Protein AF-D3FF09-F1 (afdb_monomer)

pLDDT: mean 79.8, std 17.47, range [39.38, 96.06]

Secondary structure (DSSP, 8-state):
-PPPTT-TTS----PPPSEETTEETTT--BHHHHHHHHHTT------HHHHHHHHHHHHHHHHS-S---

Radius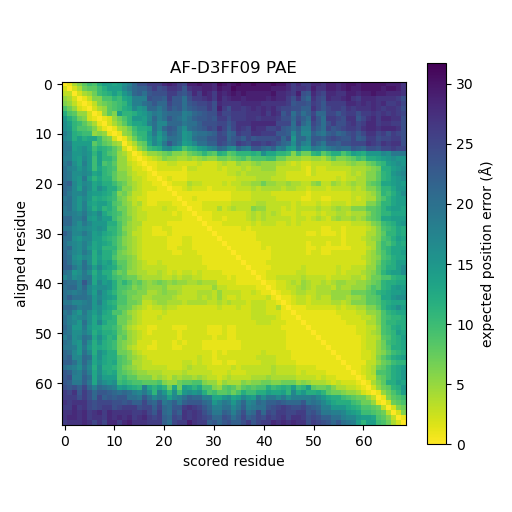 of gyration: 16.58 Å; Cα contacts (8 Å, |Δi|>4): 43; chains: 1; bounding box: 48×30×33 Å

Sequence (69 aa):
MAFDPTCPSGICGSAPPPLIGSVLTGTGMTLAQAARALEQGRELTLTDVQRRLVQRWSEEQLGAPAAAR

Solvent-accessible surface area (backbone atoms only — not comparable to full-atom values): 4553 Å² total; per-residue (Å²): 139,86,82,64,92,89,40,94,80,78,76,76,84,71,79,79,60,64,54,56,95,61,30,31,53,99,72,74,38,36,45,68,57,49,42,54,37,48,74,70,70,47,89,70,98,59,54,74,70,47,48,50,52,29,51,51,50,51,54,53,56,72,70,43,74,99,75,88,130

Structure (mmCIF, N/CA/C/O backbone):
data_AF-D3FF09-F1
#
_entry.id   AF-D3FF09-F1
#
loop_
_atom_site.group_PDB
_atom_site.id
_atom_site.type_symbol
_atom_site.label_atom_id
_atom_site.label_alt_id
_atom_site.label_comp_id
_atom_site.label_asym_id
_atom_site.label_entity_id
_atom_site.label_seq_id
_atom_site.pdbx_PDB_ins_code
_atom_site.Cartn_x
_atom_site.Cartn_y
_atom_site.Cartn_z
_atom_site.occupancy
_atom_site.B_iso_or_equiv
_atom_site.auth_seq_id
_atom_site.auth_comp_id
_atom_site.auth_asym_id
_atom_site.auth_atom_id
_atom_site.pdbx_PDB_model_num
ATOM 1 N N . MET A 1 1 ? 34.611 -1.362 -7.923 1.00 39.38 1 MET A N 1
ATOM 2 C CA . MET A 1 1 ? 33.374 -0.623 -8.256 1.00 39.38 1 MET A CA 1
ATOM 3 C C . MET A 1 1 ? 33.636 0.160 -9.528 1.00 39.38 1 MET A C 1
ATOM 5 O O . MET A 1 1 ? 34.514 1.010 -9.512 1.00 39.38 1 MET A O 1
ATOM 9 N N . ALA A 1 2 ? 32.975 -0.195 -10.630 1.00 47.72 2 ALA A N 1
ATOM 10 C CA . ALA A 1 2 ? 33.110 0.500 -11.909 1.00 47.72 2 ALA A CA 1
ATOM 11 C C . ALA A 1 2 ? 31.980 1.531 -12.043 1.00 47.72 2 ALA A C 1
ATOM 13 O O . ALA A 1 2 ? 30.821 1.199 -11.806 1.00 47.72 2 ALA A O 1
ATOM 14 N N . PHE A 1 3 ? 32.339 2.773 -12.368 1.00 50.03 3 PHE A N 1
ATOM 15 C CA . PHE A 1 3 ? 31.418 3.860 -12.691 1.00 50.03 3 PHE A CA 1
ATOM 16 C C . PHE A 1 3 ? 31.155 3.802 -14.199 1.00 50.03 3 PHE A C 1
ATOM 18 O O . PHE A 1 3 ? 32.103 3.897 -14.978 1.00 50.03 3 PHE A O 1
ATOM 25 N N . ASP A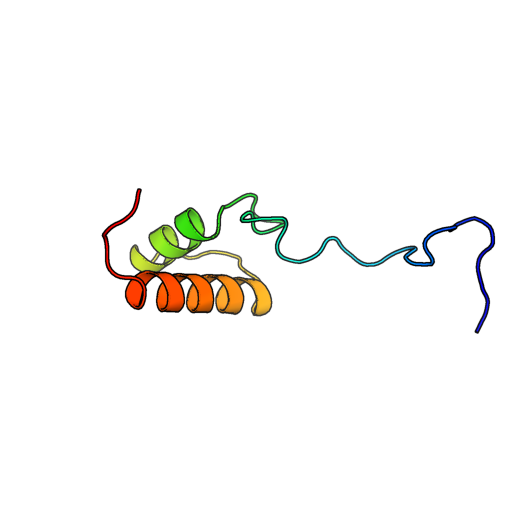 1 4 ? 29.906 3.589 -14.610 1.00 60.56 4 ASP A N 1
ATOM 26 C CA . ASP A 1 4 ? 29.545 3.588 -16.027 1.00 60.56 4 ASP A CA 1
ATOM 27 C C . ASP A 1 4 ? 29.377 5.041 -16.522 1.00 60.56 4 ASP A C 1
ATOM 29 O O . ASP A 1 4 ? 28.551 5.780 -15.977 1.00 60.56 4 ASP A O 1
ATOM 33 N N . PRO A 1 5 ? 30.145 5.484 -17.533 1.00 61.97 5 PRO A N 1
ATOM 34 C CA . PRO A 1 5 ? 30.137 6.872 -17.996 1.00 61.97 5 PRO A CA 1
ATOM 35 C C . PRO A 1 5 ? 28.870 7.259 -18.777 1.00 61.97 5 PRO A C 1
ATOM 37 O O . PRO A 1 5 ? 28.705 8.433 -19.102 1.00 61.97 5 PRO A O 1
ATOM 40 N N . THR A 1 6 ? 27.969 6.316 -19.080 1.00 63.06 6 THR A N 1
ATOM 41 C CA . THR A 1 6 ? 26.709 6.596 -19.793 1.00 63.06 6 THR A CA 1
ATOM 42 C C . THR A 1 6 ? 25.538 6.896 -18.856 1.00 63.06 6 THR A C 1
ATOM 44 O O . THR A 1 6 ? 24.455 7.254 -19.320 1.00 63.06 6 THR A O 1
ATOM 47 N N . CYS A 1 7 ? 25.755 6.825 -17.537 1.00 60.47 7 CYS A N 1
ATOM 48 C CA . CYS A 1 7 ? 24.719 7.031 -16.533 1.00 60.47 7 CYS A CA 1
ATOM 49 C C . CYS A 1 7 ? 25.060 8.176 -15.563 1.00 60.47 7 CYS A C 1
ATOM 51 O O . CYS A 1 7 ? 25.534 7.936 -14.449 1.00 60.47 7 CYS A O 1
ATOM 53 N N . PRO A 1 8 ? 24.805 9.442 -15.947 1.00 58.66 8 PRO A N 1
ATOM 54 C CA . PRO A 1 8 ? 25.230 10.613 -15.174 1.00 58.66 8 PRO A CA 1
ATOM 55 C C . PR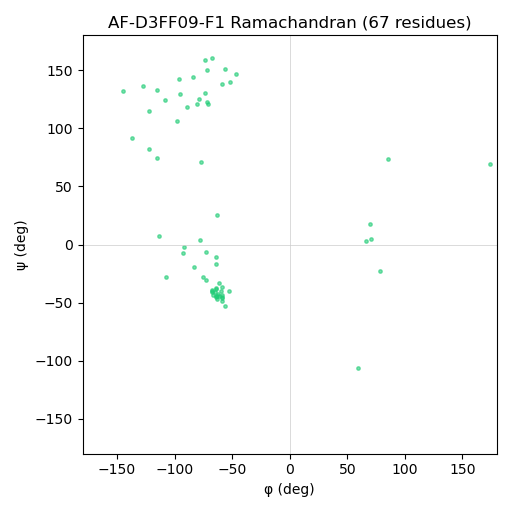O A 1 8 ? 24.576 10.720 -13.786 1.00 58.66 8 PRO A C 1
ATOM 57 O O . PRO A 1 8 ? 25.071 11.451 -12.934 1.00 58.66 8 PRO A O 1
ATOM 60 N N . SER A 1 9 ? 23.482 9.993 -13.535 1.00 64.50 9 SER A N 1
ATOM 61 C CA . SER A 1 9 ? 22.775 9.973 -12.249 1.00 64.50 9 SER A CA 1
ATOM 62 C C . SER A 1 9 ? 23.235 8.866 -11.291 1.00 64.50 9 SER A C 1
ATOM 64 O O . SER A 1 9 ? 22.765 8.831 -10.157 1.00 64.50 9 SER A O 1
ATOM 66 N N . GLY A 1 10 ? 24.101 7.936 -11.719 1.00 54.41 10 GLY A N 1
ATOM 67 C CA . GLY A 1 10 ? 24.531 6.795 -10.897 1.00 54.41 10 GLY A CA 1
ATOM 68 C C . GLY A 1 10 ? 23.428 5.777 -10.562 1.00 54.41 10 GLY A C 1
ATOM 69 O O . GLY A 1 10 ? 23.689 4.813 -9.848 1.00 54.41 10 GLY A O 1
ATOM 70 N N . ILE A 1 11 ? 22.208 5.954 -11.084 1.00 59.97 11 ILE A N 1
ATOM 71 C CA . ILE A 1 11 ? 21.082 5.026 -10.921 1.00 59.97 11 ILE A CA 1
ATOM 72 C C . ILE A 1 11 ? 20.745 4.460 -12.299 1.00 59.97 11 ILE A C 1
ATOM 74 O O . ILE A 1 11 ? 19.767 4.849 -12.936 1.00 59.97 11 ILE A O 1
ATOM 78 N N . CYS A 1 12 ? 21.585 3.548 -12.780 1.00 64.12 12 CYS A N 1
ATOM 79 C CA . CYS A 1 12 ? 21.259 2.733 -13.943 1.00 64.12 12 CYS A CA 1
ATOM 80 C C . CYS A 1 12 ? 20.752 1.375 -13.472 1.00 64.12 12 CYS A C 1
ATOM 82 O O . CYS A 1 12 ? 21.524 0.545 -13.006 1.00 64.12 12 CYS A O 1
ATOM 84 N N . GLY A 1 13 ? 19.440 1.168 -13.603 1.00 62.41 13 GLY A N 1
ATOM 85 C CA . GLY A 1 13 ? 18.809 -0.136 -13.428 1.00 62.41 13 GLY A CA 1
ATOM 86 C C . GLY A 1 13 ? 18.454 -0.478 -11.985 1.00 62.41 13 GLY A C 1
ATOM 87 O O . GLY A 1 13 ? 19.041 -1.370 -11.386 1.00 62.41 13 GLY A O 1
ATOM 88 N N . SER A 1 14 ? 17.420 0.163 -11.450 1.00 63.41 14 SER A N 1
ATOM 89 C CA . SER A 1 14 ? 16.613 -0.480 -10.415 1.00 63.41 14 SER A CA 1
ATOM 90 C C . SER A 1 14 ? 15.162 -0.405 -10.858 1.00 63.41 14 SER A C 1
ATOM 92 O O . SER A 1 14 ? 14.746 0.614 -11.413 1.00 63.41 14 SER A O 1
ATOM 94 N N . ALA A 1 15 ? 14.425 -1.506 -10.707 1.00 69.00 15 ALA A N 1
ATOM 95 C CA . ALA A 1 15 ? 13.008 -1.573 -11.045 1.00 69.00 15 ALA A CA 1
ATOM 96 C C . ALA A 1 15 ? 12.266 -0.349 -10.470 1.00 69.00 15 ALA A C 1
ATOM 98 O O . ALA A 1 15 ? 12.664 0.151 -9.410 1.00 69.00 15 ALA A O 1
ATOM 99 N N . PRO A 1 16 ? 11.217 0.157 -11.148 1.00 77.19 16 PRO A N 1
ATOM 100 C CA . PRO A 1 16 ? 10.487 1.316 -10.655 1.00 77.19 16 PRO A CA 1
ATOM 101 C C . PRO A 1 16 ? 10.071 1.083 -9.196 1.00 77.19 16 PRO A C 1
ATOM 103 O O . PRO A 1 16 ? 9.678 -0.036 -8.847 1.00 77.19 16 PRO A O 1
ATOM 106 N N . PRO A 1 17 ? 10.165 2.109 -8.331 1.00 83.38 17 PRO A N 1
ATOM 107 C CA . PRO A 1 17 ? 9.811 1.961 -6.928 1.00 83.38 17 PRO A CA 1
ATOM 108 C C . PRO A 1 17 ? 8.364 1.456 -6.801 1.00 83.38 17 PRO A C 1
ATOM 110 O O . PRO A 1 17 ? 7.535 1.757 -7.660 1.00 83.38 17 PRO A O 1
ATOM 113 N N . PRO A 1 18 ? 8.018 0.711 -5.736 1.00 87.88 18 PRO A N 1
ATOM 114 C CA . PRO A 1 18 ? 6.703 0.072 -5.575 1.00 87.88 18 PRO A CA 1
ATOM 115 C C . PRO A 1 18 ? 5.531 1.065 -5.460 1.00 87.88 18 PRO A C 1
ATOM 117 O O . PRO A 1 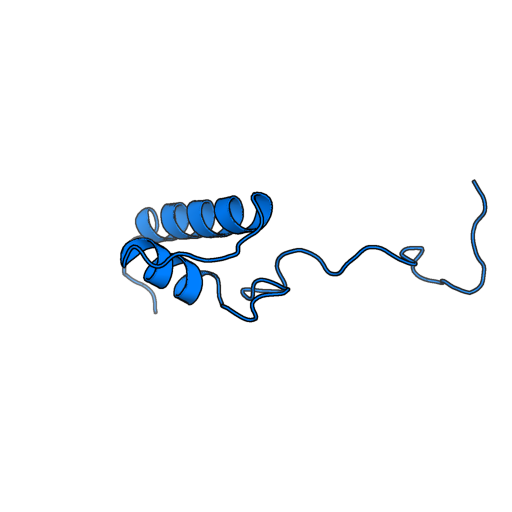18 ? 4.368 0.657 -5.510 1.00 87.88 18 PRO A O 1
ATOM 120 N N . LEU A 1 19 ? 5.841 2.354 -5.300 1.00 91.25 19 LEU A N 1
ATOM 121 C CA . LEU A 1 19 ? 4.922 3.474 -5.178 1.00 91.25 19 LEU A CA 1
ATOM 122 C C . LEU A 1 19 ? 5.542 4.705 -5.854 1.00 91.25 19 LEU A C 1
ATOM 124 O O . LEU A 1 19 ? 6.698 5.039 -5.592 1.00 91.25 19 LEU A O 1
ATOM 128 N N . ILE A 1 20 ? 4.763 5.395 -6.684 1.00 91.94 20 ILE A N 1
ATOM 129 C CA . ILE A 1 20 ? 5.113 6.695 -7.264 1.00 91.94 20 ILE A CA 1
ATOM 130 C C . ILE A 1 20 ? 4.029 7.688 -6.854 1.00 91.94 20 ILE A C 1
ATOM 132 O O . ILE A 1 20 ? 2.865 7.544 -7.232 1.00 91.94 20 ILE A O 1
ATOM 136 N N . GLY A 1 21 ? 4.400 8.689 -6.053 1.00 90.62 21 GLY A N 1
ATOM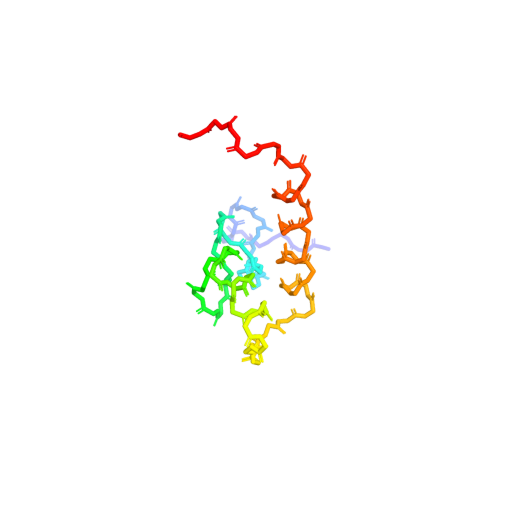 137 C CA . GLY A 1 21 ? 3.435 9.594 -5.429 1.00 90.62 21 GLY A CA 1
ATOM 138 C C . GLY A 1 21 ? 2.460 8.812 -4.545 1.00 90.62 21 GLY A C 1
ATOM 139 O O . GLY A 1 21 ? 2.835 8.338 -3.479 1.00 90.62 21 GLY A O 1
ATOM 140 N N . SER A 1 22 ? 1.221 8.651 -5.011 1.00 91.56 22 SER A N 1
ATOM 141 C CA . SER A 1 22 ? 0.160 7.881 -4.345 1.00 91.56 22 SER A CA 1
ATOM 142 C C . SER A 1 22 ? -0.271 6.620 -5.106 1.00 91.56 22 SER A C 1
ATOM 144 O O . SER A 1 22 ? -1.245 5.980 -4.705 1.00 91.56 22 SER A O 1
ATOM 146 N N . VAL A 1 23 ? 0.427 6.260 -6.190 1.00 95.38 23 VAL A N 1
ATOM 147 C CA . VAL A 1 23 ? 0.068 5.165 -7.107 1.00 95.38 23 VAL A CA 1
ATOM 148 C C . VAL A 1 23 ? 1.018 3.983 -6.948 1.00 95.38 23 VAL A C 1
ATOM 150 O O . VAL A 1 23 ? 2.232 4.128 -7.090 1.00 95.38 23 VAL A O 1
ATOM 153 N N . LEU A 1 24 ? 0.464 2.802 -6.681 1.00 93.75 24 LEU A N 1
ATOM 154 C CA . LEU A 1 24 ? 1.196 1.542 -6.616 1.00 93.75 24 LEU A CA 1
ATOM 155 C C . LEU A 1 24 ? 1.609 1.109 -8.025 1.00 93.75 24 LEU A C 1
ATOM 157 O O . LEU A 1 24 ? 0.778 0.943 -8.925 1.00 93.75 24 LEU A O 1
ATOM 161 N N . THR A 1 25 ? 2.908 0.917 -8.227 1.00 91.50 25 THR A N 1
ATOM 162 C CA . THR A 1 25 ? 3.431 0.483 -9.526 1.00 91.50 25 THR A CA 1
ATOM 163 C C . THR A 1 25 ? 3.072 -0.977 -9.799 1.00 91.50 25 THR A C 1
ATOM 165 O O . THR A 1 25 ? 2.851 -1.769 -8.888 1.00 91.50 25 THR A O 1
ATOM 168 N N . GLY A 1 26 ? 2.912 -1.344 -11.068 1.00 90.00 26 GLY A N 1
ATOM 169 C CA . GLY A 1 26 ? 2.458 -2.686 -11.456 1.00 90.00 26 GLY A CA 1
ATOM 170 C C . GLY A 1 26 ? 0.950 -2.934 -11.310 1.00 90.00 26 GLY A C 1
ATOM 171 O O . GLY A 1 26 ? 0.426 -3.767 -12.038 1.00 90.00 26 GLY A O 1
ATOM 172 N N . THR A 1 27 ? 0.230 -2.187 -10.462 1.00 90.69 27 THR A N 1
ATOM 173 C CA . THR A 1 27 ? -1.245 -2.261 -10.376 1.00 90.69 27 THR A CA 1
ATOM 174 C C . THR A 1 27 ? -1.945 -1.039 -10.961 1.00 90.69 27 THR A C 1
ATOM 176 O O . THR A 1 27 ? -3.089 -1.142 -11.397 1.00 90.69 27 THR A O 1
ATOM 179 N N . GLY A 1 28 ? -1.287 0.126 -10.943 1.00 92.44 28 GLY A N 1
ATOM 180 C CA . GLY A 1 28 ? -1.890 1.400 -11.343 1.00 92.44 28 GLY A CA 1
ATOM 181 C C . GLY A 1 28 ? -2.946 1.917 -10.359 1.00 92.44 28 GLY A C 1
ATOM 182 O O . GLY A 1 28 ? -3.578 2.938 -10.622 1.00 92.44 28 GLY A O 1
ATOM 183 N N . MET A 1 29 ? -3.140 1.236 -9.228 1.00 94.19 29 MET A N 1
ATOM 184 C CA . MET A 1 29 ? -4.101 1.633 -8.203 1.00 94.19 29 MET A CA 1
ATOM 185 C C . MET A 1 29 ? -3.492 2.664 -7.262 1.00 94.19 29 MET A C 1
ATOM 187 O O . MET A 1 29 ? -2.322 2.572 -6.890 1.00 94.19 29 MET A O 1
ATOM 191 N N . THR A 1 30 ? -4.302 3.617 -6.809 1.00 96.06 30 THR A N 1
ATOM 192 C CA . THR A 1 30 ? -3.890 4.488 -5.705 1.00 96.06 30 THR A CA 1
ATOM 193 C C . THR A 1 30 ? -3.919 3.738 -4.373 1.00 96.06 30 THR A C 1
ATOM 195 O O . THR A 1 30 ? -4.654 2.760 -4.219 1.00 96.06 30 THR A O 1
ATOM 198 N N . LEU A 1 31 ? -3.178 4.231 -3.377 1.00 94.62 31 LEU A N 1
ATOM 199 C CA . LEU A 1 31 ? -3.241 3.713 -2.002 1.00 94.62 31 LEU A CA 1
ATOM 200 C C . LEU A 1 31 ? -4.682 3.689 -1.462 1.00 94.62 31 LEU A C 1
ATOM 202 O O . LEU A 1 31 ? -5.089 2.698 -0.868 1.00 94.62 31 LEU A O 1
ATOM 206 N N . ALA A 1 32 ? -5.482 4.719 -1.762 1.00 94.25 32 ALA A N 1
ATOM 207 C CA . ALA A 1 32 ? -6.884 4.795 -1.352 1.00 94.25 32 ALA A CA 1
ATOM 208 C C . ALA A 1 32 ? -7.773 3.745 -2.040 1.00 94.25 32 ALA A C 1
ATOM 210 O O . ALA A 1 32 ? -8.639 3.143 -1.407 1.00 94.25 32 ALA A O 1
ATOM 211 N N . GLN A 1 33 ? -7.566 3.509 -3.339 1.00 94.75 33 GLN A N 1
ATOM 212 C CA . GLN A 1 33 ? -8.298 2.473 -4.073 1.00 94.75 33 GLN A CA 1
ATOM 213 C C . GLN A 1 33 ? -7.933 1.076 -3.575 1.00 94.75 33 GLN A C 1
ATOM 215 O O . GLN A 1 33 ? -8.823 0.248 -3.384 1.00 94.75 33 GLN A O 1
ATOM 220 N N . ALA A 1 34 ? -6.641 0.828 -3.349 1.00 95.00 34 ALA A N 1
ATOM 221 C CA . ALA A 1 34 ? -6.157 -0.438 -2.824 1.00 95.00 34 ALA A CA 1
ATOM 222 C C . ALA A 1 34 ? -6.685 -0.690 -1.404 1.00 95.00 34 ALA A C 1
ATOM 224 O O . ALA A 1 34 ? -7.197 -1.774 -1.147 1.00 95.00 34 ALA A O 1
ATOM 225 N N . ALA A 1 35 ? -6.652 0.315 -0.522 1.00 93.94 35 ALA A N 1
ATOM 226 C CA . ALA A 1 35 ? -7.222 0.230 0.822 1.00 93.94 35 ALA A CA 1
ATOM 227 C C . ALA A 1 35 ? -8.708 -0.145 0.778 1.00 93.94 35 ALA A C 1
ATOM 229 O O . ALA A 1 35 ? -9.102 -1.164 1.341 1.00 93.94 35 ALA A O 1
ATOM 230 N N . ARG A 1 36 ? -9.509 0.595 0.002 1.00 93.25 36 ARG A N 1
ATOM 231 C CA . ARG A 1 36 ? -10.945 0.326 -0.144 1.00 93.25 36 ARG A CA 1
ATOM 232 C C . ARG A 1 36 ? -11.230 -1.069 -0.698 1.00 93.25 36 ARG A C 1
ATOM 234 O O . ARG A 1 36 ? -12.183 -1.720 -0.281 1.00 93.25 36 ARG A O 1
ATOM 241 N N . ALA A 1 37 ? -10.435 -1.528 -1.660 1.00 92.38 37 ALA A N 1
ATOM 242 C CA . ALA A 1 37 ? -10.595 -2.863 -2.219 1.00 92.38 37 ALA A CA 1
ATOM 243 C C . ALA A 1 37 ? -10.260 -3.955 -1.185 1.00 92.38 37 ALA A C 1
ATOM 245 O O . ALA A 1 37 ? -10.995 -4.937 -1.101 1.00 92.38 37 ALA A O 1
ATOM 246 N N . LEU A 1 38 ? -9.226 -3.763 -0.358 1.00 90.25 38 LEU A N 1
ATOM 247 C CA . LEU A 1 38 ? -8.917 -4.677 0.747 1.00 90.25 38 LEU A CA 1
ATOM 248 C C . LEU A 1 38 ? -10.025 -4.691 1.812 1.00 90.25 38 LEU A C 1
ATOM 250 O O . LEU A 1 38 ? -10.403 -5.767 2.265 1.00 90.25 38 LEU A O 1
ATOM 254 N N . GLU A 1 39 ? -10.600 -3.535 2.158 1.00 89.56 39 GLU A N 1
ATOM 255 C CA . GLU A 1 39 ? -11.742 -3.444 3.087 1.00 89.56 39 GLU A CA 1
ATOM 256 C C . GLU A 1 39 ? -12.977 -4.194 2.574 1.00 89.56 39 GLU A C 1
ATOM 258 O O . GLU A 1 39 ? -13.734 -4.777 3.345 1.00 89.56 39 GLU A O 1
ATOM 263 N N . GLN A 1 40 ? -13.165 -4.223 1.255 1.00 90.62 40 GLN A N 1
ATOM 264 C CA . GLN A 1 40 ? -14.232 -4.978 0.596 1.00 90.62 40 GLN A CA 1
ATOM 265 C C . GLN A 1 40 ? -13.935 -6.485 0.493 1.00 90.62 40 GLN A C 1
ATOM 267 O O . GLN A 1 40 ? -14.707 -7.213 -0.130 1.00 90.62 40 GLN A O 1
ATOM 272 N N . GLY A 1 41 ? -12.819 -6.959 1.057 1.00 90.38 41 GLY A N 1
ATOM 273 C CA . GLY A 1 41 ? -12.385 -8.352 0.963 1.00 90.38 41 GLY A CA 1
ATOM 274 C C . GLY A 1 41 ? -11.930 -8.752 -0.442 1.00 90.38 41 GLY A C 1
ATOM 275 O O . GLY A 1 41 ? -11.883 -9.941 -0.757 1.00 90.38 41 GLY A O 1
ATOM 276 N N . ARG A 1 42 ? -11.617 -7.783 -1.313 1.00 90.44 42 ARG A N 1
ATOM 277 C CA . ARG A 1 42 ? -11.142 -8.071 -2.666 1.00 90.44 42 ARG A CA 1
ATOM 278 C C . ARG A 1 42 ? -9.708 -8.573 -2.610 1.00 90.44 42 ARG A C 1
ATOM 280 O O . ARG A 1 42 ? -8.829 -7.925 -2.043 1.00 90.44 42 ARG A O 1
ATOM 287 N N . GLU A 1 43 ? -9.457 -9.693 -3.277 1.00 88.25 43 GLU A N 1
ATOM 288 C CA . GLU A 1 43 ? -8.100 -10.188 -3.446 1.00 88.25 43 GLU A CA 1
ATOM 289 C C . GLU A 1 43 ? -7.337 -9.283 -4.424 1.00 88.2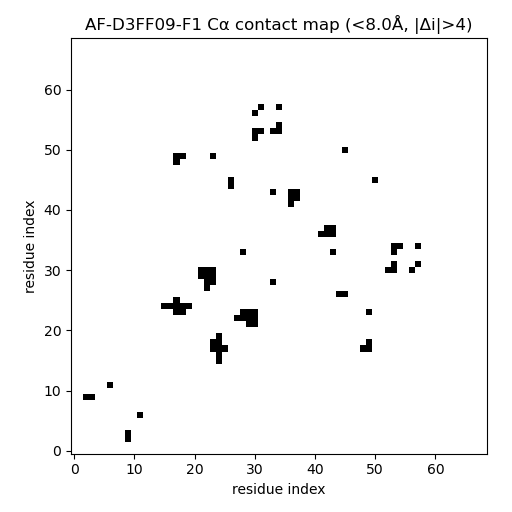5 43 GLU A C 1
ATOM 291 O O . GLU A 1 43 ? -7.753 -9.074 -5.567 1.00 88.25 43 GLU A O 1
ATOM 296 N N . LEU A 1 44 ? -6.231 -8.707 -3.952 1.00 88.69 44 LEU A N 1
ATOM 297 C CA . LEU A 1 44 ? -5.331 -7.893 -4.760 1.00 88.69 44 LEU A CA 1
ATOM 298 C C . LEU A 1 44 ? -3.970 -8.580 -4.863 1.00 88.69 44 LEU A C 1
ATOM 300 O O . LEU A 1 44 ? -3.366 -8.970 -3.854 1.00 88.69 44 LEU A O 1
ATOM 304 N N . THR A 1 45 ? -3.448 -8.648 -6.085 1.00 91.12 45 THR A N 1
ATOM 305 C CA . THR A 1 45 ? -2.076 -9.079 -6.369 1.00 91.12 45 THR A CA 1
ATOM 306 C C . THR A 1 45 ? -1.105 -7.944 -6.039 1.00 91.12 45 THR A C 1
ATOM 308 O O . THR A 1 45 ? -0.563 -7.278 -6.915 1.00 91.12 45 THR A O 1
ATOM 311 N N . LEU A 1 46 ? -0.939 -7.680 -4.745 1.00 91.25 46 LEU A N 1
ATOM 312 C CA . LEU A 1 46 ? 0.041 -6.738 -4.212 1.00 91.25 46 LEU A CA 1
ATOM 313 C C . LEU A 1 46 ? 1.297 -7.490 -3.787 1.00 91.25 46 LEU A C 1
ATOM 315 O O . LEU A 1 46 ? 1.208 -8.574 -3.210 1.00 91.25 46 LEU A O 1
ATOM 319 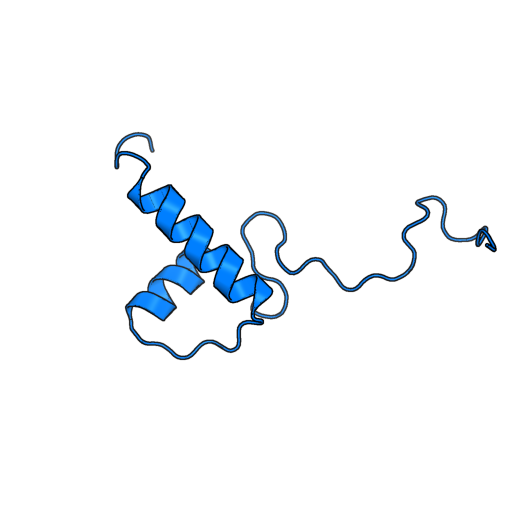N N . THR A 1 47 ? 2.468 -6.898 -4.001 1.00 93.44 47 THR A N 1
ATOM 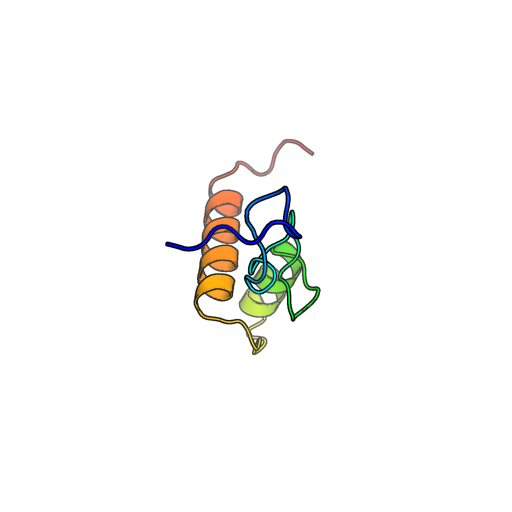320 C CA . THR A 1 47 ? 3.676 -7.387 -3.323 1.00 93.44 47 THR A CA 1
ATOM 321 C C . THR A 1 47 ? 3.580 -7.114 -1.820 1.00 93.44 47 THR A C 1
ATOM 323 O O . THR A 1 47 ? 2.821 -6.243 -1.384 1.00 93.44 47 THR A O 1
ATOM 326 N N . ASP A 1 48 ? 4.368 -7.814 -1.004 1.00 93.38 48 ASP A N 1
ATOM 327 C CA . ASP A 1 48 ? 4.353 -7.618 0.455 1.00 93.38 48 ASP A CA 1
ATOM 328 C C . ASP A 1 48 ? 4.684 -6.175 0.852 1.00 93.38 48 ASP A C 1
ATOM 330 O O . ASP A 1 48 ? 4.068 -5.601 1.753 1.00 93.38 48 ASP A O 1
ATOM 334 N N . VAL A 1 49 ? 5.602 -5.543 0.114 1.00 93.38 49 VAL A N 1
ATOM 335 C CA . VAL A 1 49 ? 5.947 -4.129 0.300 1.00 93.38 49 VAL A CA 1
ATOM 336 C C . VAL A 1 49 ? 4.743 -3.235 0.008 1.00 93.38 49 VAL A C 1
ATOM 338 O O . VAL A 1 49 ? 4.449 -2.331 0.786 1.00 93.38 49 VAL A O 1
ATOM 341 N N . GLN A 1 50 ? 4.010 -3.498 -1.074 1.00 94.44 50 GLN A N 1
ATOM 342 C CA . GLN A 1 50 ? 2.822 -2.723 -1.433 1.00 94.44 50 GLN A CA 1
ATOM 343 C C . GLN A 1 50 ? 1.681 -2.912 -0.435 1.00 94.44 50 GLN A C 1
ATOM 345 O O . GLN A 1 50 ? 1.053 -1.924 -0.061 1.00 94.44 50 GLN A O 1
ATOM 350 N N . ARG A 1 51 ? 1.453 -4.135 0.067 1.00 93.62 51 ARG A N 1
ATOM 351 C CA . ARG A 1 51 ? 0.475 -4.369 1.145 1.00 93.62 51 ARG A CA 1
ATOM 352 C C . ARG A 1 51 ? 0.820 -3.555 2.385 1.00 93.62 51 ARG A C 1
ATOM 354 O O . ARG A 1 51 ? -0.052 -2.890 2.934 1.00 93.62 51 ARG A O 1
ATOM 361 N N . ARG A 1 52 ? 2.095 -3.546 2.785 1.00 93.88 52 ARG A N 1
ATOM 362 C CA . ARG A 1 52 ? 2.550 -2.771 3.945 1.00 93.88 52 ARG A CA 1
ATOM 363 C C . ARG A 1 52 ? 2.389 -1.264 3.740 1.00 93.88 52 ARG A C 1
ATOM 365 O O . ARG A 1 52 ? 2.044 -0.566 4.686 1.00 93.88 52 ARG A O 1
ATOM 372 N N . LEU A 1 53 ? 2.624 -0.761 2.527 1.00 94.94 53 LEU A N 1
ATOM 373 C CA . LEU A 1 53 ? 2.386 0.647 2.193 1.00 94.94 53 LEU A CA 1
ATOM 374 C C . LEU A 1 53 ? 0.903 1.014 2.303 1.00 94.94 53 LEU A C 1
ATOM 376 O O . LEU A 1 53 ? 0.580 2.044 2.887 1.00 94.94 53 LEU A O 1
ATOM 380 N N . VAL A 1 54 ? 0.013 0.163 1.786 1.00 94.31 54 VAL A N 1
ATOM 381 C CA . VAL A 1 54 ? -1.440 0.369 1.880 1.00 94.31 54 VAL A CA 1
ATOM 382 C C . VAL A 1 54 ? -1.903 0.337 3.333 1.00 94.31 54 VAL A C 1
ATOM 384 O O . VAL A 1 54 ? -2.613 1.243 3.752 1.00 94.31 54 VAL A O 1
ATOM 387 N N . GLN A 1 55 ? -1.453 -0.647 4.115 1.00 92.44 55 GLN A N 1
ATOM 388 C CA . GLN A 1 55 ? -1.801 -0.750 5.532 1.00 92.44 55 GLN A CA 1
ATOM 389 C C . GLN A 1 55 ? -1.365 0.494 6.316 1.00 92.44 55 GLN A C 1
ATOM 391 O O . GLN A 1 55 ? -2.182 1.079 7.020 1.00 92.44 55 GLN A O 1
ATOM 396 N N . ARG A 1 56 ? -0.108 0.933 6.152 1.00 93.75 56 ARG A N 1
ATOM 397 C CA . ARG A 1 56 ? 0.402 2.141 6.819 1.00 93.75 56 ARG A CA 1
ATOM 398 C C . ARG A 1 56 ? -0.409 3.378 6.453 1.00 93.75 56 ARG A C 1
ATOM 400 O O . ARG A 1 56 ? -0.818 4.117 7.338 1.00 93.75 56 ARG A O 1
ATOM 407 N N . TRP A 1 57 ? -0.699 3.560 5.165 1.00 93.06 57 TRP A N 1
ATOM 408 C CA . TRP A 1 57 ? -1.530 4.668 4.705 1.00 93.06 57 TRP A CA 1
ATOM 409 C C . TRP A 1 57 ? -2.923 4.640 5.352 1.00 93.06 57 TRP A C 1
ATOM 411 O O . TRP A 1 57 ? -3.409 5.674 5.801 1.00 93.06 57 TRP A O 1
ATOM 421 N N . SER A 1 58 ? -3.554 3.466 5.450 1.00 90.56 58 SER A N 1
ATOM 422 C CA . SER A 1 58 ? -4.851 3.310 6.120 1.00 90.56 58 SER A CA 1
ATOM 423 C C . SER A 1 58 ? -4.783 3.661 7.609 1.00 90.56 58 SER A C 1
ATOM 425 O O . SER A 1 58 ? -5.664 4.357 8.106 1.00 90.56 58 SER A O 1
ATOM 427 N N . GLU A 1 59 ? -3.737 3.224 8.313 1.00 88.88 59 GLU A N 1
ATOM 428 C CA . GLU A 1 59 ? -3.501 3.554 9.726 1.00 88.88 59 GLU A CA 1
ATOM 429 C C . GLU A 1 59 ? -3.325 5.071 9.925 1.00 88.88 59 GLU A C 1
ATOM 431 O O . GLU A 1 59 ? -3.935 5.657 10.820 1.00 88.88 59 GLU A O 1
ATOM 436 N N . GLU A 1 60 ? -2.555 5.727 9.052 1.00 88.31 60 GLU A N 1
ATOM 437 C CA . GLU A 1 60 ? -2.343 7.181 9.067 1.00 88.31 60 GLU A CA 1
ATOM 438 C C . GLU A 1 60 ? -3.647 7.955 8.804 1.00 88.31 60 GLU A C 1
ATOM 440 O O . GLU A 1 60 ? -3.915 8.962 9.460 1.00 88.31 60 GLU A O 1
ATOM 445 N N . GLN A 1 61 ? -4.499 7.462 7.901 1.00 83.44 61 GLN A N 1
ATOM 446 C CA . GLN A 1 61 ? -5.799 8.071 7.601 1.00 83.44 61 GLN A CA 1
ATOM 447 C C . GLN A 1 61 ? -6.841 7.867 8.706 1.00 83.44 61 GLN A C 1
ATOM 449 O O . GLN A 1 61 ? -7.697 8.729 8.881 1.00 83.44 61 GLN A O 1
ATOM 454 N N . LEU A 1 62 ? -6.778 6.755 9.444 1.00 67.25 62 LEU A N 1
ATOM 455 C CA . LEU A 1 62 ? -7.630 6.501 10.612 1.00 67.25 62 LEU A CA 1
ATOM 456 C C . LEU A 1 62 ? -7.178 7.313 11.839 1.00 67.25 62 LEU A C 1
ATOM 458 O O . LEU A 1 62 ? -8.002 7.649 12.686 1.00 67.25 62 LEU A O 1
ATOM 462 N N . GLY A 1 63 ? -5.883 7.641 11.927 1.00 58.38 63 GLY A N 1
ATOM 463 C CA . GLY A 1 63 ? -5.318 8.524 12.953 1.00 58.38 63 GLY A CA 1
ATOM 464 C C . GLY A 1 63 ? -5.453 10.022 12.649 1.00 58.38 63 GLY A C 1
ATOM 465 O O . GLY A 1 63 ? -5.368 10.842 13.564 1.00 58.38 63 GLY A O 1
ATOM 466 N N . ALA A 1 64 ? -5.678 10.398 11.388 1.00 58.56 64 ALA A N 1
ATOM 467 C CA . ALA A 1 64 ? -5.969 11.771 10.997 1.00 58.56 64 ALA A CA 1
ATOM 468 C C . ALA A 1 64 ? -7.446 12.101 11.298 1.00 58.56 64 ALA A C 1
ATOM 470 O O . ALA A 1 64 ? -8.337 11.398 10.815 1.00 58.56 64 ALA A O 1
ATOM 471 N N . PRO A 1 65 ? -7.762 13.166 12.065 1.00 43.44 65 PRO A N 1
ATOM 472 C CA . PRO A 1 65 ? -9.148 13.581 12.237 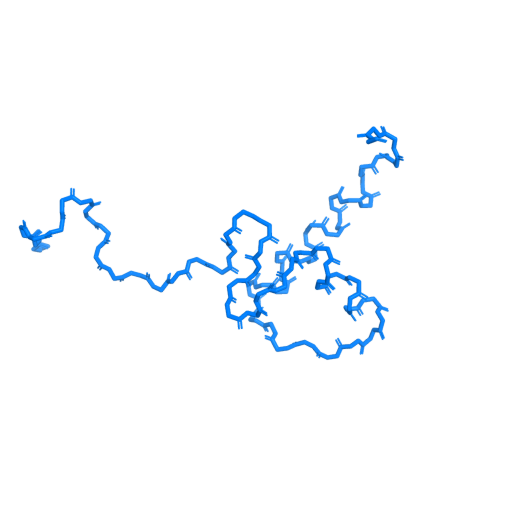1.00 43.44 65 PRO A CA 1
ATOM 473 C C . PRO A 1 65 ? -9.754 13.908 10.867 1.00 43.44 65 PRO A C 1
ATOM 475 O O . PRO A 1 65 ? -9.118 14.553 10.035 1.00 43.44 65 PRO A O 1
ATOM 478 N N . ALA A 1 66 ? -10.995 13.474 10.647 1.00 54.56 66 ALA A N 1
ATOM 479 C CA . ALA A 1 66 ? -11.757 13.577 9.398 1.00 54.56 66 ALA A CA 1
ATOM 480 C C . ALA A 1 66 ? -12.077 15.019 8.918 1.00 54.56 66 ALA A C 1
ATOM 482 O O . ALA A 1 66 ? -13.059 15.230 8.212 1.00 54.56 66 ALA A O 1
ATOM 483 N N . ALA A 1 67 ? -11.288 16.029 9.287 1.00 51.94 67 ALA A N 1
ATOM 484 C CA . ALA A 1 67 ? -11.557 17.437 9.025 1.00 51.94 67 ALA A CA 1
ATOM 485 C C . ALA A 1 67 ? -10.290 18.176 8.566 1.00 51.94 67 ALA A C 1
ATOM 487 O O . ALA A 1 67 ? -9.531 18.673 9.391 1.00 51.94 67 ALA A O 1
ATOM 488 N N . ALA A 1 68 ? -10.083 18.237 7.247 1.00 42.59 68 ALA A N 1
ATOM 489 C CA . ALA A 1 68 ? -9.506 19.373 6.512 1.00 42.59 68 ALA A CA 1
ATOM 490 C C . ALA A 1 68 ? -9.300 18.974 5.040 1.00 42.59 68 ALA A C 1
ATOM 492 O O . ALA A 1 68 ? -8.174 18.803 4.570 1.00 42.59 68 ALA A O 1
ATOM 493 N N . ARG A 1 69 ? -10.400 18.797 4.309 1.00 41.22 69 ARG A N 1
ATOM 494 C CA . ARG A 1 69 ? -10.428 18.962 2.855 1.00 41.22 69 ARG A CA 1
ATOM 495 C C . ARG A 1 69 ? -11.689 19.713 2.484 1.00 41.22 69 ARG A C 1
ATOM 497 O O . ARG A 1 69 ? -12.741 19.358 3.057 1.00 41.22 69 ARG A O 1
#

Foldseek 3Di:
DDDDPVCPPSDDDDDPPCDDPQAGPPPRDGLVRVLVCVVVVHDDPHDPVSVVVSVVVVVVVVVDPPDDD

Mean predicted aligned error: 10.19 Å

Organism: Conexibacter woesei (strain DSM 14684 / CCUG 47730 / CIP 108061 / JCM 11494 / NBRC 100937 / ID131577) (NCBI:txid469383)